Protein AF-A0AA37WQS9-F1 (afdb_monomer)

Secondary structure (DSSP, 8-state):
-HHHHHHHHHHTTTS-GGG-EEEEEEEE--TT---S--EEEEEEE-TTS-PPPSEE-TT----GGG-STT-EEEEEEEEEEE---S-HHHHHHHSGGGT-EEEEEEEEEE--SSEE-SSSSEEPPPTT------

Organism: NCBI:txid374432

Foldseek 3Di:
DVVVLVVVCVVCPPPDCPQKKKKKFKWWAAQVLPQFWIFTQAMDIDPNYDYDDGGTDPVDGDPPVQSHHGFIKMKMKIKGKDQDPDDPVVQCVPVPPPNIDIDMDIDIGHDPDADDDPGPGHTDHDPPGHGDPD

Nearest PDB structures (foldseek):
  8fha-assembly2_B  TM=3.468E-01  e=1.617E+00  Suipraeoptans intestinalis
  5tcq-assembly1_A  TM=2.668E-01  e=8.419E+00  Salmonella enterica subsp. enterica serovar Typhimurium
  5tcr-assembly1_A  TM=2.668E-01  e=8.419E+00  Salmonella enterica subsp. enterica serovar Typhimurium

Mean predicted aligned error: 7.45 Å

Sequence (134 aa):
MSDIVAAAKLVLTPYPSSGAKIVISALGVPADGAGQQPRVCSSYASSNATARTVGAASDLKVPEGFQLAGMRYVLAEVSVPYPAMFGSSVMRLVGGASNQFTFQASVPWPVRAGQNYKSTYNEIVLPNGKACTS

Radius of gyration: 17.31 Å; Cα contacts (8 Å, |Δi|>4): 286; chains: 1; bounding box: 35×22×55 Å

pLDDT: mean 83.72, std 11.66, range [56.62, 96.19]

Structure (mmCIF, N/CA/C/O backbone):
data_AF-A0AA37WQS9-F1
#
_entry.id   AF-A0AA37WQS9-F1
#
loop_
_atom_site.group_PDB
_atom_site.id
_atom_site.type_symbol
_atom_site.label_atom_id
_atom_site.label_alt_id
_atom_site.label_comp_id
_atom_site.label_asym_id
_atom_site.label_entity_id
_atom_site.label_seq_id
_atom_site.pdbx_PDB_ins_code
_atom_site.Cartn_x
_atom_site.Cartn_y
_atom_site.Cartn_z
_atom_site.occupancy
_atom_site.B_iso_or_equiv
_atom_site.auth_seq_id
_atom_site.auth_comp_id
_atom_site.auth_asym_id
_atom_site.auth_atom_id
_atom_site.pdbx_PDB_model_num
ATOM 1 N N . MET A 1 1 ? -14.462 -1.260 -6.216 1.00 83.69 1 MET A N 1
ATOM 2 C CA . MET A 1 1 ? -13.633 -0.994 -5.012 1.00 83.69 1 MET A CA 1
ATOM 3 C C . MET A 1 1 ? -14.486 -0.881 -3.755 1.00 83.69 1 MET A C 1
ATOM 5 O O . MET A 1 1 ? -14.103 -1.445 -2.738 1.00 83.69 1 MET A O 1
ATOM 9 N N . SER A 1 2 ? -15.658 -0.238 -3.834 1.00 84.31 2 SER A N 1
ATOM 10 C CA . SER A 1 2 ? -16.713 -0.308 -2.810 1.00 84.31 2 SER A CA 1
ATOM 11 C C . SER A 1 2 ? -16.952 -1.730 -2.299 1.00 84.31 2 SER A C 1
ATOM 13 O O . SER A 1 2 ? -16.930 -1.945 -1.093 1.00 84.31 2 SER A O 1
ATOM 15 N N . ASP A 1 3 ? -17.082 -2.699 -3.209 1.00 87.94 3 ASP A N 1
ATOM 16 C CA . ASP A 1 3 ? -17.422 -4.084 -2.859 1.00 87.94 3 ASP A CA 1
ATOM 17 C C . ASP A 1 3 ? -16.284 -4.791 -2.119 1.00 87.94 3 ASP A C 1
ATOM 19 O O . ASP A 1 3 ? -16.526 -5.513 -1.162 1.00 87.94 3 ASP A O 1
ATOM 23 N N . ILE A 1 4 ? -15.030 -4.520 -2.501 1.00 85.62 4 ILE A N 1
ATOM 24 C CA . ILE A 1 4 ? -13.839 -5.061 -1.826 1.00 85.62 4 ILE A CA 1
ATOM 25 C C . ILE A 1 4 ? -13.767 -4.531 -0.389 1.00 85.62 4 ILE A C 1
ATOM 27 O O . ILE A 1 4 ? -13.570 -5.299 0.551 1.00 85.62 4 ILE A O 1
ATOM 31 N N . VAL A 1 5 ? -13.979 -3.225 -0.198 1.00 85.38 5 VAL A N 1
ATOM 32 C CA . VAL A 1 5 ? -13.986 -2.616 1.142 1.00 85.38 5 VAL A CA 1
ATOM 33 C C . VAL A 1 5 ? -15.195 -3.080 1.960 1.00 85.38 5 VAL A C 1
ATOM 35 O O . VAL A 1 5 ? -15.074 -3.272 3.168 1.00 85.38 5 VAL A O 1
ATOM 38 N N . ALA A 1 6 ? -16.354 -3.291 1.332 1.00 85.88 6 ALA A N 1
ATOM 39 C CA . ALA A 1 6 ? -17.530 -3.845 1.997 1.00 85.88 6 ALA A CA 1
ATOM 40 C C . ALA A 1 6 ? -17.296 -5.297 2.443 1.00 85.88 6 ALA A C 1
ATOM 42 O O . ALA A 1 6 ? -17.575 -5.629 3.594 1.00 85.88 6 ALA A O 1
ATOM 43 N N . ALA A 1 7 ? -16.711 -6.134 1.583 1.00 87.31 7 ALA A N 1
ATOM 44 C CA . ALA A 1 7 ? -16.357 -7.513 1.906 1.00 87.31 7 ALA A CA 1
ATOM 45 C C . ALA A 1 7 ? -15.330 -7.593 3.047 1.00 87.31 7 ALA A C 1
ATOM 47 O O . ALA A 1 7 ? -15.471 -8.425 3.941 1.00 87.31 7 ALA A O 1
ATOM 48 N N . ALA A 1 8 ? -14.349 -6.685 3.086 1.00 85.94 8 ALA A N 1
ATOM 49 C CA . ALA A 1 8 ? -13.375 -6.625 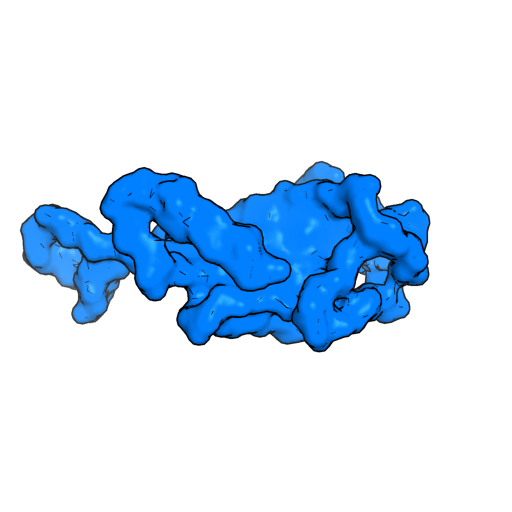4.176 1.00 85.94 8 ALA A CA 1
ATOM 50 C C . ALA A 1 8 ? -14.035 -6.430 5.556 1.00 85.94 8 ALA A C 1
ATOM 52 O O . ALA A 1 8 ? -13.573 -7.000 6.542 1.00 85.94 8 ALA A O 1
ATOM 53 N N . LYS A 1 9 ? -15.151 -5.688 5.639 1.00 82.31 9 LYS A N 1
ATOM 54 C CA . LYS A 1 9 ? -15.899 -5.515 6.899 1.00 82.31 9 LYS A CA 1
ATOM 55 C C . LYS A 1 9 ? -16.486 -6.828 7.412 1.00 82.31 9 LYS A C 1
ATOM 57 O O . LYS A 1 9 ? -16.502 -7.037 8.618 1.00 82.31 9 LYS A O 1
ATOM 62 N N . LEU A 1 10 ? -16.929 -7.713 6.515 1.00 84.88 10 LEU A N 1
ATOM 63 C CA . LEU A 1 10 ? -17.455 -9.027 6.894 1.00 84.88 10 LEU A CA 1
ATOM 64 C C . LEU A 1 10 ? -16.357 -9.903 7.504 1.00 84.88 10 LEU A C 1
ATOM 66 O O . LEU A 1 10 ? -16.592 -10.520 8.539 1.00 84.88 10 LEU A O 1
ATOM 70 N N . VAL A 1 11 ? -15.155 -9.892 6.918 1.00 84.69 11 VAL A N 1
ATOM 71 C CA . VAL A 1 11 ? -13.991 -10.652 7.414 1.00 84.69 11 VAL A CA 1
ATOM 72 C C . VAL A 1 11 ? -13.543 -10.183 8.801 1.00 84.69 11 VAL A C 1
ATOM 74 O O . VAL A 1 11 ? -13.080 -10.989 9.599 1.00 84.69 11 VAL A O 1
ATOM 77 N N . LEU A 1 12 ? -13.699 -8.892 9.107 1.00 80.12 12 LEU A N 1
ATOM 78 C CA . LEU A 1 12 ? -13.335 -8.335 10.411 1.00 80.12 12 LEU A CA 1
ATOM 79 C C . LEU A 1 12 ? -14.295 -8.735 11.542 1.00 80.12 12 LEU A C 1
ATOM 81 O O . LEU A 1 12 ? -13.958 -8.520 12.700 1.00 80.12 12 LEU A O 1
ATOM 85 N N . THR A 1 13 ? -15.458 -9.322 11.250 1.00 80.19 13 THR A N 1
ATOM 86 C CA . THR A 1 13 ? -16.412 -9.780 12.277 1.00 80.19 13 THR A CA 1
ATOM 87 C C . THR A 1 13 ? -15.750 -10.818 13.198 1.00 80.19 13 THR A C 1
ATOM 89 O O . THR A 1 13 ? -15.117 -11.742 12.689 1.00 80.19 13 THR A O 1
ATOM 92 N N . PRO A 1 14 ? -15.889 -10.724 14.540 1.00 77.31 14 PRO A N 1
ATOM 93 C CA . PRO A 1 14 ? -16.776 -9.845 15.318 1.00 77.31 14 PRO A CA 1
ATOM 94 C C . PRO A 1 14 ? -16.163 -8.500 15.757 1.00 77.31 14 PRO A C 1
ATOM 96 O O . PRO A 1 14 ? -16.740 -7.809 16.596 1.00 77.31 14 PRO A O 1
ATOM 99 N N . TYR A 1 15 ? -15.003 -8.109 15.233 1.00 75.06 15 TYR A N 1
ATOM 100 C CA . TYR A 1 15 ? -14.336 -6.864 15.610 1.00 75.06 15 TYR A CA 1
ATOM 101 C C . TYR A 1 15 ? -14.978 -5.631 14.943 1.00 75.06 15 TYR A C 1
ATOM 103 O O . TYR A 1 15 ? -15.461 -5.705 13.809 1.00 75.06 15 TYR A O 1
ATOM 111 N N . PRO A 1 16 ? -14.982 -4.463 15.616 1.00 74.94 16 PRO A N 1
ATOM 112 C CA . PRO A 1 16 ? -15.607 -3.254 15.087 1.00 74.94 16 PRO A CA 1
ATOM 113 C C . PRO A 1 16 ? -14.873 -2.740 13.839 1.00 74.94 16 PRO A C 1
ATOM 115 O O . PRO A 1 16 ? -13.769 -2.204 13.914 1.00 74.94 16 PRO A O 1
ATOM 118 N N . SER A 1 17 ? -15.516 -2.841 12.674 1.00 79.12 17 SER A N 1
ATOM 119 C CA . SER A 1 17 ? -14.932 -2.436 11.389 1.00 79.12 17 SER A CA 1
ATOM 120 C C . SER A 1 17 ? -15.046 -0.933 11.089 1.00 79.12 17 SER A C 1
ATOM 122 O O . SER A 1 17 ? -14.481 -0.462 10.106 1.00 79.12 17 SER A O 1
ATOM 124 N N . SER A 1 18 ? -15.807 -0.164 11.878 1.00 81.12 18 SER A N 1
ATOM 125 C CA . SER A 1 18 ? -16.026 1.278 11.653 1.00 81.12 18 SER A CA 1
ATOM 126 C C . SER A 1 18 ? -14.760 2.115 11.864 1.00 81.12 18 SER A C 1
ATOM 128 O O . SER A 1 18 ? -14.579 3.142 11.209 1.00 81.12 18 SER A O 1
ATOM 130 N N . GLY A 1 19 ? -13.868 1.658 12.748 1.00 82.94 19 GLY A N 1
ATOM 131 C CA . GLY A 1 19 ? -12.567 2.276 12.997 1.00 82.94 19 GLY A CA 1
ATOM 132 C C . GLY A 1 19 ? -11.473 1.844 12.019 1.00 82.94 19 GLY A C 1
ATOM 133 O O . GLY A 1 19 ? -10.416 2.470 11.999 1.00 82.94 19 GLY A O 1
ATOM 134 N N . ALA A 1 20 ? -11.703 0.804 11.210 1.00 88.38 20 ALA A N 1
ATOM 135 C CA . ALA A 1 20 ? -10.699 0.289 10.288 1.00 88.38 20 ALA A CA 1
ATOM 136 C C . ALA A 1 20 ? -10.457 1.285 9.148 1.00 88.38 20 ALA A C 1
ATOM 138 O O . ALA A 1 20 ? -11.370 1.623 8.391 1.00 88.38 20 ALA A O 1
ATOM 139 N N . LYS A 1 21 ? -9.217 1.751 9.041 1.00 92.94 21 LYS A N 1
ATOM 140 C CA . LYS A 1 21 ? -8.718 2.613 7.973 1.00 92.94 21 LYS A CA 1
ATOM 141 C C . LYS A 1 21 ? -7.976 1.738 6.978 1.00 92.94 21 LYS A C 1
ATOM 143 O O . LYS A 1 21 ? -7.015 1.076 7.360 1.00 92.94 21 LYS A O 1
ATOM 148 N N . ILE A 1 22 ? -8.429 1.717 5.731 1.00 93.19 22 ILE A N 1
ATOM 149 C CA . ILE A 1 22 ? -7.853 0.888 4.671 1.00 93.19 22 ILE A CA 1
ATOM 150 C C . ILE A 1 22 ? -7.354 1.812 3.568 1.00 93.19 22 ILE A C 1
ATOM 152 O O . ILE A 1 22 ? -8.119 2.630 3.055 1.00 93.19 22 ILE A O 1
ATOM 156 N N . VAL A 1 23 ? -6.093 1.652 3.184 1.00 95.56 23 VAL A N 1
ATOM 157 C CA . VAL A 1 23 ? -5.484 2.327 2.038 1.00 95.56 23 VAL A CA 1
ATOM 158 C C . VAL A 1 23 ? -4.933 1.262 1.104 1.00 95.56 23 VAL A C 1
ATOM 160 O O . VAL A 1 23 ? -4.167 0.393 1.506 1.00 95.56 23 VAL A O 1
ATOM 163 N N . ILE A 1 24 ? -5.357 1.302 -0.152 1.00 95.50 24 ILE A N 1
ATOM 164 C CA . ILE A 1 24 ? -4.898 0.406 -1.207 1.00 95.50 24 ILE A CA 1
ATOM 165 C C . ILE A 1 24 ? -4.140 1.269 -2.198 1.00 95.50 24 ILE A C 1
ATOM 167 O O . ILE A 1 24 ? -4.688 2.241 -2.710 1.00 95.50 24 ILE A O 1
ATOM 171 N N . SER A 1 25 ? -2.890 0.927 -2.476 1.00 96.19 25 SER A N 1
ATOM 172 C CA . SER A 1 25 ? -2.046 1.680 -3.401 1.00 96.19 25 SER A CA 1
ATOM 173 C C . SER A 1 25 ? -1.481 0.752 -4.462 1.00 96.19 25 SER A C 1
ATOM 175 O O . SER A 1 25 ? -1.000 -0.326 -4.136 1.00 96.19 25 SER A O 1
ATOM 177 N N . ALA A 1 26 ? -1.534 1.158 -5.726 1.00 95.50 26 ALA A N 1
ATOM 178 C CA . ALA A 1 26 ? -0.780 0.522 -6.796 1.00 95.50 26 ALA A CA 1
ATOM 179 C C . ALA A 1 26 ? 0.579 1.215 -6.896 1.00 95.50 26 ALA A C 1
ATOM 181 O O . ALA A 1 26 ? 0.648 2.444 -7.022 1.00 95.50 26 ALA A O 1
ATOM 182 N N . LEU A 1 27 ? 1.649 0.431 -6.807 1.00 93.88 27 LEU A N 1
ATOM 183 C CA . LEU A 1 27 ? 3.017 0.920 -6.775 1.00 93.88 27 LEU A CA 1
ATOM 184 C C . LEU A 1 27 ? 3.846 0.365 -7.925 1.00 93.88 27 LEU A C 1
ATOM 186 O O . LEU A 1 27 ? 3.669 -0.772 -8.367 1.00 93.88 27 LEU A O 1
ATOM 190 N N . GLY A 1 28 ? 4.788 1.192 -8.361 1.00 92.06 28 GLY A N 1
ATOM 191 C CA . GLY A 1 28 ? 5.833 0.857 -9.310 1.00 92.06 28 GLY A CA 1
ATOM 192 C C . GLY A 1 28 ? 7.211 0.909 -8.667 1.00 92.06 28 GLY A C 1
ATOM 193 O O . GLY A 1 28 ? 7.514 1.829 -7.905 1.00 92.06 28 GLY A O 1
ATOM 194 N N . VAL A 1 29 ? 8.063 -0.049 -9.008 1.00 90.81 29 VAL A N 1
ATOM 195 C CA . VAL A 1 29 ? 9.500 0.022 -8.737 1.00 90.81 29 VAL A CA 1
ATOM 196 C C . VAL A 1 29 ? 10.166 0.780 -9.887 1.00 90.81 29 VAL A C 1
ATOM 198 O O . VAL A 1 29 ? 9.960 0.400 -11.041 1.00 90.81 29 VAL A O 1
ATOM 201 N N . PRO A 1 30 ? 10.943 1.843 -9.612 1.00 84.62 30 PRO A N 1
ATOM 202 C CA . PRO A 1 30 ? 11.656 2.586 -10.648 1.00 84.62 30 PRO A CA 1
ATOM 203 C C . PRO A 1 30 ? 12.496 1.686 -11.569 1.00 84.62 30 PRO A C 1
ATOM 205 O O . 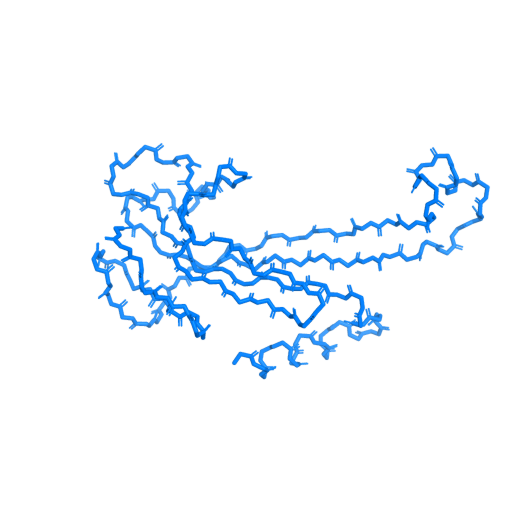PRO A 1 30 ? 13.095 0.701 -11.135 1.00 84.62 30 PRO A O 1
ATOM 208 N N . ALA A 1 31 ? 12.535 2.029 -12.859 1.00 73.38 31 ALA A N 1
ATOM 209 C CA . ALA A 1 31 ? 13.255 1.266 -13.881 1.00 73.38 31 ALA A CA 1
ATOM 210 C C . ALA A 1 31 ? 14.789 1.399 -13.790 1.00 73.38 31 ALA A C 1
ATOM 212 O O . ALA A 1 31 ? 15.503 0.602 -14.390 1.00 73.38 31 ALA A O 1
ATOM 213 N N . ASP A 1 32 ? 15.295 2.378 -13.035 1.00 68.19 32 ASP A N 1
ATOM 214 C CA . ASP A 1 32 ? 16.728 2.607 -12.806 1.00 68.19 32 ASP A CA 1
ATOM 215 C C . ASP A 1 32 ? 17.368 1.588 -11.844 1.00 68.19 32 ASP A C 1
ATOM 217 O O . ASP A 1 32 ? 18.576 1.623 -11.624 1.00 68.19 32 ASP A O 1
ATOM 221 N N . GLY A 1 33 ? 16.577 0.673 -11.268 1.00 57.69 33 GLY A N 1
ATOM 222 C CA . GLY A 1 33 ? 17.081 -0.371 -10.377 1.00 57.69 33 GLY A CA 1
ATOM 223 C C . GLY A 1 33 ? 17.622 0.156 -9.044 1.00 57.69 33 GLY A C 1
ATOM 224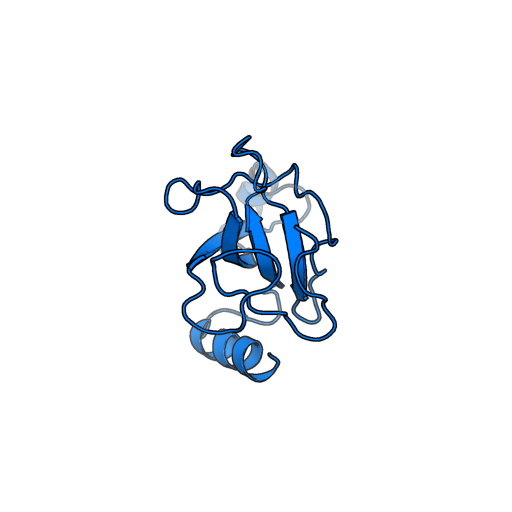 O O . GLY A 1 33 ? 18.128 -0.636 -8.252 1.00 57.69 33 GLY A O 1
ATOM 225 N N . ALA A 1 34 ? 17.465 1.455 -8.744 1.00 57.66 34 ALA A N 1
ATOM 226 C CA . ALA A 1 34 ? 17.897 2.052 -7.477 1.00 57.66 34 ALA A CA 1
ATOM 227 C C . ALA A 1 34 ? 17.059 1.567 -6.272 1.00 57.66 34 ALA A C 1
ATOM 229 O O . ALA A 1 34 ? 17.387 1.860 -5.124 1.00 57.66 34 ALA A O 1
ATOM 230 N N . GLY A 1 35 ? 15.995 0.793 -6.533 1.00 56.75 35 GLY A N 1
ATOM 231 C CA . GLY A 1 35 ? 15.581 -0.390 -5.761 1.00 56.75 35 GLY A CA 1
ATOM 232 C C . GLY A 1 35 ? 15.054 -0.197 -4.338 1.00 56.75 35 GLY A C 1
ATOM 233 O O . GLY A 1 35 ? 14.547 -1.152 -3.755 1.00 56.75 35 GLY A O 1
ATOM 234 N N . GLN A 1 36 ? 15.140 0.998 -3.758 1.00 67.56 36 GLN A N 1
ATOM 235 C CA . GLN A 1 36 ? 14.828 1.173 -2.339 1.00 67.56 36 GLN A CA 1
ATOM 236 C C . GLN A 1 36 ? 13.453 1.780 -2.089 1.00 67.56 36 GLN A C 1
ATOM 238 O O . GLN A 1 36 ? 12.785 1.355 -1.149 1.00 67.56 36 GLN A O 1
ATOM 243 N N . GLN A 1 37 ? 12.995 2.703 -2.937 1.00 87.81 37 GLN A N 1
ATOM 244 C CA . GLN A 1 37 ? 11.741 3.425 -2.718 1.00 87.81 37 GLN A CA 1
ATOM 245 C C . GLN A 1 37 ? 10.757 3.188 -3.866 1.00 87.81 37 GLN A C 1
ATOM 247 O O . GLN A 1 37 ? 11.081 3.472 -5.024 1.00 87.81 37 GLN A O 1
ATOM 252 N N . PRO A 1 38 ? 9.550 2.676 -3.579 1.00 91.44 38 PRO A N 1
ATOM 253 C CA . PRO A 1 38 ? 8.521 2.559 -4.592 1.00 91.44 38 PRO A CA 1
ATOM 254 C C . PRO A 1 38 ? 7.915 3.927 -4.928 1.00 91.44 38 PRO A C 1
ATOM 256 O O . PRO A 1 38 ? 7.955 4.877 -4.140 1.00 91.44 38 PRO A O 1
ATOM 259 N N . ARG A 1 39 ? 7.289 4.014 -6.100 1.00 91.75 39 ARG A N 1
ATOM 260 C CA . ARG A 1 39 ? 6.419 5.131 -6.475 1.00 91.75 39 ARG A CA 1
ATOM 261 C C . ARG A 1 39 ? 4.966 4.697 -6.395 1.00 91.75 39 ARG A C 1
ATOM 263 O O . ARG A 1 39 ? 4.603 3.670 -6.956 1.00 91.75 39 ARG A O 1
ATOM 270 N N . VAL A 1 40 ? 4.134 5.486 -5.730 1.00 94.12 40 VAL A N 1
ATOM 271 C CA . VAL A 1 40 ? 2.677 5.340 -5.760 1.00 94.12 40 VAL A CA 1
ATOM 272 C C . VAL A 1 40 ? 2.182 5.887 -7.092 1.00 94.12 40 VAL A C 1
ATOM 274 O O . VAL A 1 40 ? 2.447 7.042 -7.422 1.00 94.12 40 VAL A O 1
ATOM 277 N N . CYS A 1 41 ? 1.458 5.069 -7.846 1.00 92.75 41 CYS A N 1
ATOM 278 C CA . CYS A 1 41 ? 0.926 5.437 -9.159 1.00 92.75 41 CYS A CA 1
ATOM 279 C C . CYS A 1 41 ? -0.563 5.763 -9.097 1.00 92.75 41 CYS A C 1
ATOM 281 O O . CYS A 1 41 ? -1.027 6.757 -9.650 1.00 92.75 41 CYS A O 1
ATOM 283 N N . SER A 1 42 ? -1.304 4.967 -8.334 1.00 94.81 42 SER A N 1
ATOM 284 C CA . SER A 1 42 ? -2.683 5.256 -7.965 1.00 94.81 42 SER A CA 1
ATOM 285 C C . SER A 1 42 ? -2.938 4.779 -6.542 1.00 94.81 42 SER A C 1
ATOM 287 O O . SER A 1 42 ? -2.265 3.874 -6.049 1.00 94.81 42 SER A O 1
ATOM 289 N N . SER A 1 43 ? -3.890 5.403 -5.855 1.00 95.62 43 SER A N 1
ATOM 290 C CA . SER A 1 43 ? -4.257 5.032 -4.491 1.00 95.62 43 SER A CA 1
ATOM 291 C C . SER A 1 43 ? -5.750 5.234 -4.270 1.00 95.62 43 SER A C 1
ATOM 293 O O . SER A 1 43 ? -6.372 6.107 -4.873 1.00 95.62 43 SER A O 1
ATOM 295 N N . TYR A 1 44 ? -6.321 4.402 -3.413 1.00 95.56 44 TYR A N 1
ATOM 296 C CA . TYR A 1 44 ? -7.706 4.440 -2.98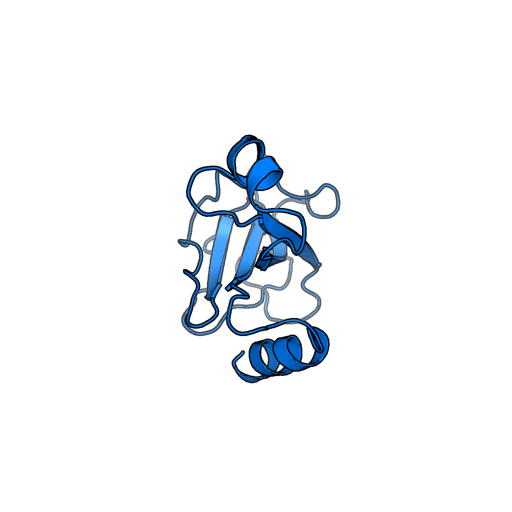4 1.00 95.56 44 TYR A CA 1
ATOM 297 C C . TYR A 1 44 ? -7.751 4.242 -1.471 1.00 95.56 44 TYR A C 1
ATOM 299 O O . TYR A 1 44 ? -7.003 3.433 -0.926 1.00 95.56 44 TYR A O 1
ATOM 307 N N . ALA A 1 45 ? -8.660 4.930 -0.789 1.00 94.31 45 ALA A N 1
ATOM 308 C CA . ALA A 1 45 ? -8.839 4.795 0.650 1.00 94.31 45 ALA A CA 1
ATOM 309 C C . ALA A 1 45 ? -10.304 4.563 1.024 1.00 94.31 45 ALA A C 1
ATOM 311 O O . ALA A 1 45 ? -11.224 4.975 0.312 1.00 94.31 45 ALA A O 1
ATOM 312 N N . SER A 1 46 ? -10.525 3.899 2.159 1.00 91.94 46 SER A N 1
ATOM 313 C CA . SER A 1 46 ? -11.830 3.884 2.820 1.00 91.94 46 SER A CA 1
ATOM 314 C C . SER A 1 46 ? -12.240 5.301 3.236 1.00 91.94 46 SER A C 1
ATOM 316 O O . SER A 1 46 ? -11.407 6.188 3.389 1.00 91.94 46 SER A O 1
ATOM 318 N N . SER A 1 47 ? -13.536 5.522 3.462 1.00 89.62 47 SER A N 1
ATOM 319 C CA . SER A 1 47 ? -14.102 6.855 3.740 1.00 89.62 47 SER A CA 1
ATOM 320 C C . SER A 1 47 ? -13.537 7.561 4.983 1.00 89.62 47 SER A C 1
ATOM 322 O O . SER A 1 47 ? -13.701 8.764 5.132 1.00 89.62 47 SER A O 1
ATOM 324 N N . ASN A 1 48 ? -12.913 6.815 5.895 1.00 89.81 48 ASN A N 1
ATOM 325 C CA . ASN A 1 48 ? -12.299 7.281 7.142 1.00 89.81 48 ASN A CA 1
ATOM 326 C C . ASN A 1 48 ? -10.754 7.312 7.082 1.00 89.81 48 ASN A C 1
ATOM 328 O O . ASN A 1 48 ? -10.100 7.447 8.122 1.00 89.81 48 ASN A O 1
ATOM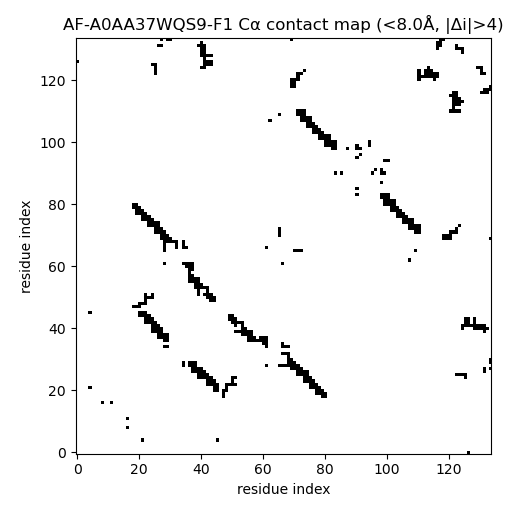 332 N N . ALA A 1 49 ? -10.175 7.146 5.891 1.00 92.88 49 ALA A N 1
ATOM 333 C CA . ALA A 1 49 ? -8.741 7.126 5.632 1.00 92.88 49 ALA A CA 1
ATOM 334 C C . ALA A 1 49 ? -8.378 8.084 4.485 1.00 92.88 49 ALA A C 1
ATOM 336 O O . ALA A 1 49 ? -9.243 8.568 3.756 1.00 92.88 49 ALA A O 1
ATOM 337 N N . THR A 1 50 ? -7.083 8.342 4.320 1.00 95.00 50 THR A N 1
ATOM 338 C CA . THR A 1 50 ? -6.558 9.215 3.264 1.00 95.00 50 THR A CA 1
ATOM 339 C C . THR A 1 50 ? -5.738 8.379 2.295 1.00 95.00 50 THR A C 1
ATOM 341 O O . THR A 1 50 ? -4.853 7.638 2.717 1.00 95.00 50 THR A O 1
ATOM 344 N N . ALA A 1 51 ? -6.040 8.480 1.000 1.00 95.19 51 ALA A N 1
ATOM 345 C CA . ALA A 1 51 ? -5.271 7.800 -0.038 1.00 95.19 51 ALA A CA 1
ATOM 346 C C . ALA A 1 51 ? -3.842 8.360 -0.097 1.00 95.19 51 ALA A C 1
ATOM 348 O O . ALA A 1 51 ? -3.618 9.538 0.190 1.00 95.19 51 ALA A O 1
ATOM 349 N N . ARG A 1 52 ? -2.871 7.529 -0.482 1.00 95.19 52 ARG A N 1
ATOM 350 C CA . ARG A 1 52 ? -1.486 7.981 -0.645 1.00 95.19 52 ARG A CA 1
ATOM 351 C C . ARG A 1 52 ? -1.371 8.975 -1.796 1.00 95.19 52 ARG A C 1
ATOM 353 O O . ARG A 1 52 ? -1.994 8.808 -2.845 1.00 95.19 52 ARG A O 1
ATOM 360 N N . THR A 1 53 ? -0.510 9.970 -1.615 1.00 93.50 53 THR A N 1
ATOM 361 C CA . THR A 1 53 ? -0.136 10.902 -2.679 1.00 93.50 53 THR A CA 1
ATOM 362 C C . THR A 1 53 ? 0.620 10.161 -3.780 1.00 93.50 53 THR A C 1
ATOM 364 O O . THR A 1 53 ? 1.526 9.378 -3.502 1.00 93.50 53 THR A O 1
ATOM 367 N N . VAL A 1 54 ? 0.250 10.416 -5.037 1.00 92.75 54 VAL A N 1
ATOM 368 C CA . VAL A 1 54 ? 0.951 9.884 -6.215 1.00 92.75 54 VAL A CA 1
ATOM 369 C C . VAL A 1 54 ? 2.359 10.476 -6.285 1.00 92.75 54 VAL A C 1
ATOM 371 O O . VAL A 1 54 ? 2.532 11.685 -6.134 1.00 92.75 54 VAL A O 1
ATOM 374 N N . GLY A 1 55 ? 3.362 9.639 -6.545 1.00 91.06 55 GLY A N 1
ATOM 375 C CA . GLY A 1 55 ? 4.766 10.045 -6.593 1.00 91.06 55 GLY A CA 1
ATOM 376 C C . GLY A 1 55 ? 5.678 9.128 -5.784 1.00 91.06 55 GLY A C 1
ATOM 377 O O . GLY A 1 55 ? 5.341 7.979 -5.517 1.00 91.06 55 GLY A O 1
ATOM 378 N N . ALA A 1 56 ? 6.868 9.617 -5.435 1.00 89.94 56 ALA A N 1
ATOM 379 C CA . ALA A 1 56 ? 7.816 8.859 -4.620 1.00 89.94 56 ALA A CA 1
ATOM 380 C C . ALA A 1 56 ? 7.271 8.651 -3.198 1.00 89.94 56 ALA A C 1
ATOM 382 O O . ALA A 1 56 ? 6.839 9.611 -2.561 1.00 89.94 56 ALA A O 1
ATOM 383 N N . ALA A 1 57 ? 7.315 7.413 -2.706 1.00 91.31 57 ALA A N 1
ATOM 384 C CA . ALA A 1 57 ? 6.951 7.074 -1.335 1.00 91.31 57 ALA A CA 1
ATOM 385 C C . ALA A 1 57 ? 8.220 6.796 -0.526 1.00 91.31 57 ALA A C 1
ATOM 387 O O . ALA A 1 57 ? 8.676 5.658 -0.424 1.00 91.31 57 ALA A O 1
ATOM 388 N N . SER A 1 58 ? 8.815 7.859 0.019 1.00 90.38 58 SER A N 1
ATOM 389 C CA . SER A 1 58 ? 10.071 7.784 0.777 1.00 90.38 58 SER A CA 1
ATOM 390 C C . SER A 1 58 ? 9.941 7.063 2.119 1.00 90.38 58 SER A C 1
ATOM 392 O O . SER A 1 58 ? 10.945 6.648 2.690 1.00 90.38 58 SER A O 1
ATOM 394 N N . ASP A 1 59 ? 8.717 6.936 2.630 1.00 92.00 59 ASP A N 1
ATOM 395 C CA . ASP A 1 59 ? 8.379 6.200 3.848 1.00 92.00 59 ASP A CA 1
ATOM 396 C C . ASP A 1 59 ? 8.259 4.683 3.622 1.00 92.00 59 ASP A C 1
ATOM 398 O O . ASP A 1 59 ? 8.194 3.921 4.585 1.00 92.00 59 ASP A O 1
ATOM 402 N N . LEU A 1 60 ? 8.234 4.235 2.363 1.00 91.81 60 LEU A N 1
ATOM 403 C CA . LEU A 1 60 ? 8.096 2.831 1.998 1.00 91.81 60 LEU A CA 1
ATOM 404 C C . LEU A 1 60 ? 9.415 2.247 1.493 1.00 91.81 60 LEU A C 1
ATOM 406 O O . LEU A 1 60 ? 10.180 2.891 0.777 1.00 91.81 60 LEU A O 1
ATOM 410 N N . LYS A 1 61 ? 9.626 0.964 1.799 1.00 91.75 61 LYS A N 1
ATOM 411 C CA . LYS A 1 61 ? 10.674 0.139 1.196 1.00 91.75 61 LYS A CA 1
ATOM 412 C C . LYS A 1 61 ? 10.048 -0.877 0.249 1.00 91.75 61 LYS A C 1
ATOM 414 O O . LYS A 1 61 ? 9.031 -1.485 0.581 1.00 91.75 61 LYS A O 1
ATOM 419 N N . VAL A 1 62 ? 10.670 -1.098 -0.908 1.00 90.94 62 VAL A N 1
ATOM 420 C CA . VAL A 1 62 ? 10.252 -2.176 -1.818 1.00 90.94 62 VAL A CA 1
ATOM 421 C C . VAL A 1 62 ? 10.484 -3.539 -1.137 1.00 90.94 62 VAL A C 1
ATOM 423 O O . VAL A 1 62 ? 11.625 -3.829 -0.756 1.00 90.94 62 VAL A O 1
ATOM 426 N N . PRO A 1 63 ? 9.451 -4.390 -0.974 1.00 90.56 63 PRO A N 1
ATOM 427 C CA . PRO A 1 63 ? 9.623 -5.699 -0.346 1.00 90.56 63 PRO A CA 1
ATOM 428 C C . PRO A 1 63 ? 10.519 -6.611 -1.196 1.00 90.56 63 PRO A C 1
ATOM 430 O O . PRO A 1 63 ? 10.483 -6.535 -2.421 1.00 90.56 63 PRO A O 1
ATOM 433 N N . GLU A 1 64 ? 11.296 -7.492 -0.559 1.00 87.81 64 GLU A N 1
ATOM 434 C CA . GLU A 1 64 ? 12.385 -8.262 -1.198 1.00 87.81 64 GLU A CA 1
ATOM 435 C C . GLU A 1 64 ? 11.943 -9.073 -2.432 1.00 87.81 64 GLU A C 1
ATOM 437 O O . GLU A 1 64 ? 12.666 -9.131 -3.420 1.00 87.81 64 GLU A O 1
ATOM 442 N N . GLY A 1 65 ? 10.712 -9.597 -2.450 1.00 86.44 65 GLY A N 1
ATOM 443 C CA . GLY A 1 65 ? 10.151 -10.322 -3.602 1.00 86.44 65 GLY A CA 1
ATOM 444 C C . GLY A 1 65 ? 9.701 -9.456 -4.790 1.00 86.44 65 GLY A C 1
ATOM 445 O O . GLY A 1 65 ? 9.251 -9.997 -5.798 1.00 86.44 65 GLY A O 1
ATOM 446 N N . PHE A 1 66 ? 9.788 -8.128 -4.685 1.00 89.38 66 PHE A N 1
ATOM 447 C CA . PHE A 1 66 ? 9.300 -7.176 -5.691 1.00 89.38 66 PHE A CA 1
ATOM 448 C C . PHE A 1 66 ? 10.395 -6.255 -6.234 1.00 89.38 66 PHE A C 1
ATOM 450 O O . PHE A 1 66 ? 10.095 -5.379 -7.035 1.00 89.38 66 PHE A O 1
ATOM 457 N N . GLN A 1 67 ? 11.658 -6.439 -5.842 1.00 88.62 67 GLN A N 1
ATOM 458 C CA . GLN A 1 67 ? 12.777 -5.535 -6.157 1.00 88.62 67 GLN A CA 1
ATOM 459 C C . GLN A 1 67 ? 13.300 -5.619 -7.605 1.00 88.62 67 GLN A C 1
ATOM 461 O O . GLN A 1 67 ? 14.439 -5.246 -7.870 1.00 88.62 67 GLN A O 1
ATOM 466 N N . LEU A 1 68 ? 12.491 -6.078 -8.564 1.00 88.31 68 LEU A N 1
ATOM 467 C CA . LEU A 1 68 ? 12.881 -6.036 -9.976 1.00 88.31 68 LEU A CA 1
ATOM 468 C C . LEU A 1 68 ? 12.509 -4.673 -10.574 1.00 88.31 68 LEU A C 1
ATOM 470 O O . LEU A 1 68 ? 11.454 -4.107 -10.280 1.00 88.31 68 LEU A O 1
ATOM 474 N N . ALA A 1 69 ? 13.382 -4.146 -11.429 1.00 88.44 69 ALA A N 1
ATOM 475 C CA . ALA A 1 69 ? 13.163 -2.873 -12.105 1.00 88.44 69 ALA A CA 1
ATOM 476 C C . ALA A 1 69 ? 11.841 -2.887 -12.893 1.00 88.44 69 ALA A C 1
ATOM 478 O O . ALA A 1 69 ? 11.552 -3.832 -13.630 1.00 88.44 69 ALA A O 1
ATOM 479 N N . GLY A 1 70 ? 11.024 -1.847 -12.718 1.00 87.81 70 GLY A N 1
ATOM 480 C CA . GLY A 1 70 ? 9.717 -1.729 -13.367 1.00 87.81 70 GLY A CA 1
ATOM 481 C C . GLY A 1 70 ? 8.598 -2.571 -12.744 1.00 87.81 70 GLY A C 1
ATOM 482 O O . GLY A 1 70 ? 7.471 -2.506 -13.240 1.00 87.81 70 GLY A O 1
ATOM 483 N N . MET A 1 71 ? 8.858 -3.349 -11.682 1.00 90.19 71 MET A N 1
ATOM 484 C CA . MET A 1 71 ? 7.837 -4.193 -11.045 1.00 90.19 71 MET A CA 1
ATOM 485 C C . MET A 1 71 ? 6.621 -3.400 -10.604 1.00 90.19 71 MET A C 1
ATOM 487 O O . MET A 1 71 ? 6.732 -2.292 -10.078 1.00 90.19 71 MET A O 1
ATOM 491 N N . ARG A 1 72 ? 5.452 -4.014 -10.773 1.00 92.81 72 ARG A N 1
ATOM 492 C CA . ARG A 1 72 ? 4.164 -3.457 -10.373 1.00 92.81 72 ARG A CA 1
ATOM 493 C C . ARG A 1 72 ? 3.535 -4.350 -9.312 1.00 92.81 72 ARG A C 1
ATOM 495 O O . ARG A 1 72 ? 3.450 -5.570 -9.471 1.00 92.81 72 ARG A O 1
ATOM 502 N N . TYR A 1 73 ? 3.103 -3.742 -8.218 1.00 94.00 73 TYR A N 1
ATOM 503 C CA . TYR A 1 73 ? 2.462 -4.451 -7.117 1.00 94.00 73 TYR A CA 1
ATOM 504 C C . TYR A 1 73 ? 1.419 -3.569 -6.441 1.00 94.00 73 TYR A C 1
ATOM 506 O O . TYR A 1 73 ? 1.426 -2.348 -6.583 1.00 94.00 73 TYR A O 1
ATOM 514 N N . VAL A 1 74 ? 0.501 -4.192 -5.714 1.00 95.38 74 VAL A N 1
ATOM 515 C CA . VAL A 1 74 ? -0.481 -3.487 -4.889 1.00 95.38 74 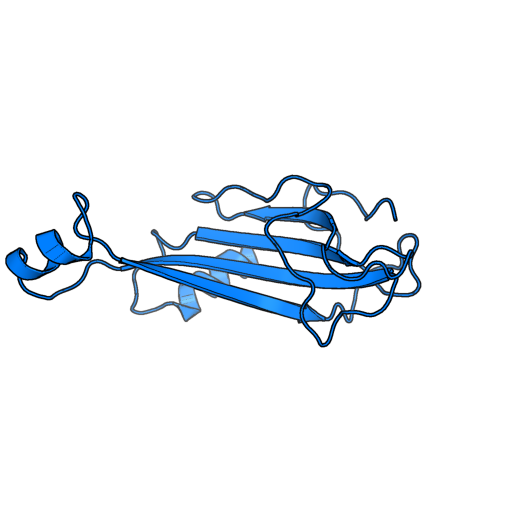VAL A CA 1
ATOM 516 C C . VAL A 1 74 ? -0.068 -3.623 -3.432 1.00 95.38 74 VAL A C 1
ATOM 518 O O . VAL A 1 74 ? 0.289 -4.710 -2.995 1.00 95.38 74 VAL A O 1
ATOM 521 N N . LEU A 1 75 ? -0.124 -2.539 -2.671 1.00 96.06 75 LEU A N 1
ATOM 522 C CA . LEU A 1 75 ? 0.045 -2.545 -1.224 1.00 96.06 75 LEU A CA 1
ATOM 523 C C . LEU A 1 75 ? -1.303 -2.261 -0.573 1.00 96.06 75 LEU A C 1
ATOM 525 O O . LEU A 1 75 ? -1.929 -1.240 -0.864 1.00 96.06 75 LEU A O 1
ATOM 529 N N . ALA A 1 76 ? -1.736 -3.162 0.301 1.00 95.38 76 ALA A N 1
ATOM 530 C CA . ALA A 1 76 ? -2.872 -2.940 1.181 1.00 95.38 76 ALA A CA 1
ATOM 531 C C . ALA A 1 76 ? -2.356 -2.598 2.578 1.00 95.38 76 ALA A C 1
ATOM 533 O O . ALA A 1 76 ? -1.652 -3.398 3.192 1.00 95.38 76 ALA A O 1
ATOM 534 N N . GLU A 1 77 ? -2.712 -1.421 3.069 1.00 95.12 77 GLU A N 1
ATOM 535 C CA . GLU A 1 77 ? -2.360 -0.931 4.395 1.00 95.12 77 GLU A CA 1
ATOM 536 C C . GLU A 1 77 ? -3.630 -0.791 5.214 1.00 95.12 77 GLU A C 1
ATOM 538 O O . GLU A 1 77 ? -4.605 -0.163 4.789 1.00 95.12 77 GLU A O 1
ATOM 543 N N . VAL A 1 78 ? -3.626 -1.400 6.390 1.00 92.44 78 VAL A N 1
ATOM 544 C CA . VAL A 1 78 ? -4.772 -1.420 7.288 1.00 92.44 78 VAL A CA 1
ATOM 545 C C . VAL A 1 78 ? -4.329 -0.923 8.649 1.00 92.44 78 VAL A C 1
ATOM 547 O O . VAL A 1 78 ? -3.331 -1.386 9.197 1.00 92.44 78 VAL A O 1
ATOM 550 N N . SER A 1 79 ? -5.091 0.015 9.199 1.00 91.44 79 SER A N 1
ATOM 551 C CA . SER A 1 79 ? -4.895 0.564 10.533 1.00 91.44 79 SER A CA 1
ATOM 552 C C . SER A 1 79 ? -6.199 0.453 11.316 1.00 91.44 79 SER A C 1
ATOM 554 O O . SER A 1 79 ? -7.244 0.912 10.852 1.00 91.44 79 SER A O 1
ATOM 556 N N . VAL A 1 80 ? -6.157 -0.182 12.487 1.00 87.56 80 VAL A N 1
ATOM 557 C CA . VAL A 1 80 ? -7.338 -0.404 13.331 1.00 87.56 80 VAL A CA 1
ATOM 558 C C . VAL A 1 80 ? -7.047 0.076 14.753 1.00 87.56 80 VAL A C 1
ATOM 560 O O . VAL A 1 80 ? -6.115 -0.434 15.381 1.00 87.56 80 VAL A O 1
ATOM 563 N N . PRO A 1 81 ? -7.824 1.034 15.289 1.00 83.19 81 PRO A N 1
ATOM 564 C CA . PRO A 1 81 ? -7.755 1.379 16.699 1.00 83.19 81 PRO A CA 1
ATOM 565 C C . PRO A 1 81 ? -8.375 0.248 17.524 1.00 83.19 81 PRO A C 1
ATOM 567 O O . PRO A 1 81 ? -9.516 -0.156 17.297 1.00 83.19 81 PRO A O 1
ATOM 570 N N . TYR A 1 82 ? -7.624 -0.256 18.492 1.00 73.62 82 TYR A N 1
ATOM 571 C CA . TYR A 1 82 ? -8.053 -1.271 19.437 1.00 73.62 82 TYR A CA 1
ATOM 572 C C . TYR A 1 82 ? -8.149 -0.662 20.843 1.00 73.62 82 TYR A C 1
ATOM 574 O O . TYR A 1 82 ? -7.122 -0.286 21.429 1.00 73.62 82 TYR A O 1
ATOM 582 N N . PRO A 1 83 ? -9.365 -0.545 21.406 1.00 69.31 83 PRO A N 1
ATOM 583 C CA . PRO A 1 83 ? -9.528 -0.182 22.804 1.00 69.31 83 PRO A CA 1
ATOM 584 C C . PRO A 1 83 ? -9.099 -1.379 23.657 1.00 69.31 83 PRO A C 1
ATOM 586 O O . PRO A 1 83 ? -9.690 -2.455 23.568 1.00 69.31 83 PRO A O 1
ATOM 589 N N . ALA A 1 84 ? -8.047 -1.232 24.464 1.00 62.59 84 ALA A N 1
ATOM 590 C CA . ALA A 1 84 ? -7.656 -2.331 25.337 1.00 62.59 84 ALA A CA 1
ATOM 591 C C . ALA A 1 84 ? -8.685 -2.498 26.464 1.00 62.59 84 ALA A C 1
ATOM 593 O O . ALA A 1 84 ? -9.159 -1.528 27.046 1.00 62.59 84 ALA A O 1
ATOM 594 N N . MET A 1 85 ? -9.007 -3.752 26.776 1.00 63.41 85 MET A N 1
ATOM 595 C CA . MET A 1 85 ? -9.950 -4.126 27.839 1.00 63.41 85 MET A CA 1
ATOM 596 C C . MET A 1 85 ? -9.288 -4.168 29.232 1.00 63.41 85 MET A C 1
ATOM 598 O O . MET A 1 85 ? -9.939 -4.503 30.217 1.00 63.41 85 MET A O 1
ATOM 602 N N . PHE A 1 86 ? -7.985 -3.878 29.322 1.00 58.88 86 PHE A N 1
ATOM 603 C CA . PHE A 1 86 ? -7.204 -3.955 30.558 1.00 58.88 86 PHE A CA 1
ATOM 604 C C . PHE A 1 86 ? -7.293 -2.654 31.368 1.00 58.88 86 PHE A C 1
ATOM 606 O O . PHE A 1 86 ? -7.475 -1.577 30.808 1.00 58.88 86 PHE A O 1
ATOM 613 N N . GLY A 1 87 ? -7.156 -2.763 32.695 1.00 57.97 87 GLY A N 1
ATOM 614 C CA . GLY A 1 87 ? -7.356 -1.672 33.654 1.00 57.97 87 GLY A CA 1
ATOM 615 C C . GLY A 1 87 ? -6.724 -0.337 33.237 1.00 57.97 87 GLY A C 1
ATOM 616 O O . GLY A 1 87 ? -5.533 -0.257 32.923 1.00 57.97 87 GLY A O 1
ATOM 617 N N . SER A 1 88 ? -7.541 0.718 33.281 1.00 60.94 88 SER A N 1
ATOM 618 C CA . SER A 1 88 ? -7.260 2.092 32.830 1.00 60.94 88 SER A CA 1
ATOM 619 C C . SER A 1 88 ? -5.950 2.703 33.355 1.00 60.94 88 SER A C 1
ATOM 621 O O . SER A 1 88 ? -5.385 3.597 32.723 1.00 60.94 88 SER A O 1
ATOM 623 N N . SER A 1 89 ? -5.440 2.207 34.483 1.00 61.66 89 SER A N 1
ATOM 624 C CA . SER A 1 89 ? -4.207 2.654 35.140 1.00 61.66 89 SER A CA 1
ATOM 625 C C . SER A 1 89 ? -2.930 2.246 34.396 1.00 61.66 89 SER A C 1
ATOM 627 O O . SER A 1 89 ? -1.976 3.019 34.364 1.00 61.66 89 SER A O 1
ATOM 629 N N . VAL A 1 90 ? -2.902 1.064 33.768 1.00 61.00 90 VAL A N 1
ATOM 630 C CA . VAL A 1 90 ? -1.734 0.592 32.995 1.00 61.00 90 VAL A CA 1
ATOM 631 C C . VAL A 1 90 ? -1.699 1.261 31.615 1.00 61.00 90 VAL A C 1
ATOM 633 O O . VAL A 1 90 ? -0.631 1.588 31.108 1.00 61.00 90 VAL A O 1
ATOM 636 N N . MET A 1 91 ? -2.862 1.560 31.024 1.00 59.66 91 MET A N 1
ATOM 637 C CA . MET A 1 91 ? -2.948 2.191 29.697 1.00 59.66 91 MET A CA 1
ATOM 638 C C . MET A 1 91 ? -2.450 3.632 29.663 1.00 59.66 91 MET A C 1
ATOM 640 O O . MET A 1 91 ? -1.814 4.016 28.686 1.00 59.66 91 MET A O 1
ATOM 644 N N . ARG A 1 92 ? -2.658 4.408 30.731 1.00 59.88 92 ARG A N 1
ATOM 645 C CA . ARG A 1 92 ? -2.090 5.762 30.843 1.00 59.88 92 ARG A CA 1
ATOM 646 C C . ARG A 1 92 ? -0.561 5.772 30.783 1.00 59.88 92 ARG A C 1
ATOM 648 O O . ARG A 1 92 ? 0.016 6.777 30.382 1.00 59.88 92 ARG A O 1
ATOM 655 N N . LEU A 1 93 ? 0.077 4.665 31.173 1.00 63.59 93 LEU A N 1
ATOM 656 C CA . LEU A 1 93 ? 1.529 4.524 31.191 1.00 63.59 93 LEU A CA 1
ATOM 657 C C . LEU A 1 93 ? 2.106 4.140 29.815 1.00 63.59 93 LEU A C 1
ATOM 659 O O . LEU A 1 93 ? 3.232 4.520 29.513 1.00 63.59 93 LEU A O 1
ATOM 663 N N . VAL A 1 94 ? 1.352 3.403 28.983 1.00 61.62 94 VAL A N 1
ATOM 664 C CA . VAL A 1 94 ? 1.869 2.780 27.741 1.00 61.62 94 VAL A CA 1
ATOM 665 C C . VAL A 1 94 ? 1.192 3.293 26.457 1.00 61.62 94 VAL A C 1
ATOM 667 O O . VAL A 1 94 ? 1.826 3.349 25.410 1.00 61.62 94 VAL A O 1
ATOM 670 N N . GLY A 1 95 ? -0.085 3.684 26.512 1.00 56.62 95 GLY A N 1
ATOM 671 C CA . GLY A 1 95 ? -0.898 4.098 25.356 1.00 56.62 95 GLY A CA 1
ATOM 672 C C . GLY A 1 95 ? -1.055 5.614 25.176 1.00 56.62 95 GLY A C 1
ATOM 673 O O . GLY A 1 95 ? -1.819 6.052 24.317 1.00 56.62 95 GLY A O 1
ATOM 674 N N . GLY A 1 96 ? -0.376 6.427 25.989 1.00 59.09 96 GLY A N 1
ATOM 675 C CA . GLY A 1 96 ? -0.521 7.885 25.969 1.00 59.09 96 GLY A CA 1
ATOM 676 C C . GLY A 1 96 ? -1.924 8.371 26.369 1.00 59.09 96 GLY A C 1
ATOM 677 O O . GLY A 1 96 ? -2.732 7.637 26.935 1.00 59.09 96 GLY A O 1
ATOM 678 N N . ALA A 1 97 ? -2.226 9.643 26.091 1.00 57.00 97 ALA A N 1
ATOM 679 C CA . ALA A 1 97 ? -3.432 10.325 26.578 1.00 57.00 97 ALA A CA 1
ATOM 680 C C . ALA A 1 97 ? -4.772 9.787 26.021 1.00 57.00 97 ALA A C 1
ATOM 682 O O . ALA A 1 97 ? -5.824 10.140 26.550 1.00 57.00 97 ALA A O 1
ATOM 683 N N . SER A 1 98 ? -4.759 8.953 24.974 1.00 58.59 98 SER A N 1
ATOM 684 C CA . SER A 1 98 ? -5.967 8.474 24.282 1.00 58.59 98 SER A CA 1
ATOM 685 C C . SER A 1 98 ? -6.440 7.079 24.703 1.00 58.59 98 SER A C 1
ATOM 687 O O . SER A 1 98 ? -7.499 6.661 24.239 1.00 58.59 98 SER A O 1
ATOM 689 N N . ASN A 1 99 ? -5.710 6.363 25.575 1.00 63.31 99 ASN A N 1
ATOM 690 C CA . ASN A 1 99 ? -6.043 4.994 26.004 1.00 63.31 99 ASN A CA 1
ATOM 691 C C . ASN A 1 99 ? -6.405 4.062 24.820 1.00 63.31 99 ASN A C 1
ATOM 693 O O . ASN A 1 99 ? -7.376 3.309 24.895 1.00 63.31 99 ASN A O 1
ATOM 697 N N . GLN A 1 100 ? -5.664 4.100 23.709 1.00 66.88 100 GLN A N 1
ATOM 698 C CA . GLN A 1 100 ? -5.905 3.216 22.560 1.00 66.88 100 GLN A CA 1
ATOM 699 C C . GLN A 1 100 ? -4.591 2.762 21.926 1.00 66.88 100 GLN A C 1
ATOM 701 O O . GLN A 1 100 ? -3.658 3.549 21.789 1.00 66.88 100 GLN A O 1
ATOM 706 N N . PHE A 1 101 ? -4.544 1.502 21.490 1.00 75.31 101 PHE A N 1
ATOM 707 C CA . PHE A 1 101 ? -3.453 0.976 20.668 1.00 75.31 101 PHE A CA 1
ATOM 708 C C . PHE A 1 101 ? -3.910 0.921 19.216 1.00 75.31 101 PHE A C 1
ATOM 710 O O . PHE A 1 101 ? -5.033 0.516 18.943 1.00 75.31 101 PHE A O 1
ATOM 717 N N . THR A 1 102 ? -3.065 1.326 18.271 1.00 83.25 102 THR A N 1
ATOM 718 C CA . THR A 1 102 ? -3.387 1.201 16.843 1.00 83.25 102 THR A CA 1
ATOM 719 C C . THR A 1 102 ? -2.594 0.051 16.253 1.00 83.25 102 THR A C 1
ATOM 721 O O . THR A 1 102 ? -1.370 0.130 16.167 1.00 83.25 102 THR A O 1
ATOM 724 N N . PHE A 1 103 ? -3.285 -1.000 15.821 1.00 85.50 103 PHE A N 1
ATOM 725 C CA . PHE A 1 103 ? -2.661 -2.068 15.049 1.00 85.50 103 PHE A CA 1
ATOM 726 C C . PHE A 1 103 ? -2.526 -1.638 13.598 1.00 85.50 103 PHE A C 1
ATOM 728 O O . PHE A 1 103 ? -3.437 -1.025 13.039 1.00 85.50 103 PHE A O 1
ATOM 735 N N . GLN A 1 104 ? -1.383 -1.952 12.999 1.00 90.75 104 GLN A N 1
ATOM 736 C CA . GLN A 1 104 ? -1.083 -1.639 11.610 1.00 90.75 104 GLN A CA 1
ATOM 737 C C . GLN A 1 104 ? -0.563 -2.891 10.915 1.00 90.75 104 GLN A C 1
ATOM 739 O O . GLN A 1 104 ? 0.232 -3.638 11.487 1.00 90.75 104 GLN A O 1
ATOM 744 N N . ALA A 1 105 ? -1.016 -3.114 9.689 1.00 91.44 105 ALA A N 1
ATOM 745 C CA . ALA A 1 105 ? -0.527 -4.177 8.828 1.00 91.44 105 ALA A CA 1
ATOM 746 C C . ALA A 1 105 ? -0.412 -3.661 7.395 1.00 91.44 105 ALA A C 1
ATOM 748 O O . ALA A 1 105 ? -1.314 -2.980 6.907 1.00 91.44 105 ALA A O 1
ATOM 749 N N . SER A 1 106 ? 0.676 -4.031 6.723 1.00 94.31 106 SER A N 1
ATOM 750 C CA . SER A 1 106 ? 0.932 -3.683 5.327 1.00 94.31 106 SER A CA 1
ATOM 751 C C . SER A 1 106 ? 1.260 -4.954 4.558 1.00 94.31 106 SER A C 1
ATOM 753 O O . SER A 1 106 ? 2.201 -5.665 4.907 1.00 94.31 106 SER A O 1
ATOM 755 N N . VAL A 1 107 ? 0.472 -5.261 3.528 1.00 94.88 107 VAL A N 1
ATOM 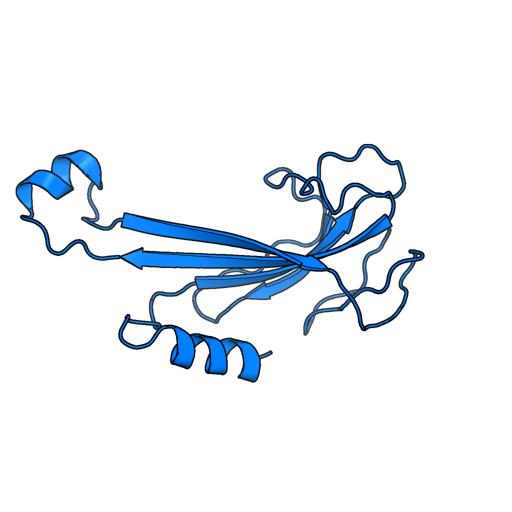756 C CA . VAL A 1 107 ? 0.591 -6.512 2.769 1.00 94.88 107 VAL A CA 1
ATOM 757 C C . VAL A 1 107 ? 0.772 -6.201 1.283 1.00 94.88 107 VAL A C 1
ATOM 759 O O . VAL A 1 107 ? -0.145 -5.651 0.664 1.00 94.88 107 VAL A O 1
ATOM 762 N N . PRO A 1 108 ? 1.933 -6.534 0.689 1.00 94.75 108 PRO A N 1
ATOM 763 C CA . PRO A 1 108 ? 2.156 -6.401 -0.743 1.00 94.75 108 PRO A CA 1
ATOM 764 C C . PRO A 1 108 ? 1.595 -7.609 -1.507 1.00 94.75 108 PRO A C 1
ATOM 766 O O . PRO A 1 108 ? 1.734 -8.754 -1.080 1.00 94.75 108 PRO A O 1
ATOM 769 N N . TRP A 1 109 ? 0.997 -7.355 -2.668 1.00 93.44 109 TRP A N 1
ATOM 770 C CA . TRP A 1 109 ? 0.410 -8.359 -3.553 1.00 93.44 109 TRP A CA 1
ATOM 771 C C . TRP A 1 109 ? 0.909 -8.180 -4.990 1.00 93.44 109 TRP A C 1
ATOM 773 O O . TRP A 1 109 ? 0.892 -7.058 -5.507 1.00 93.44 109 TRP A O 1
ATOM 783 N N . PRO A 1 110 ? 1.308 -9.265 -5.679 1.00 91.88 110 PRO A N 1
ATOM 784 C CA . PRO A 1 110 ? 1.697 -9.188 -7.079 1.00 91.88 110 PRO A CA 1
ATOM 785 C C . PRO A 1 110 ? 0.500 -8.888 -7.969 1.00 91.88 110 PRO A C 1
ATOM 787 O O . PRO A 1 110 ? -0.581 -9.462 -7.814 1.00 91.88 110 PRO A O 1
ATOM 790 N N . VAL A 1 111 ? 0.723 -8.025 -8.954 1.00 91.75 111 VAL A N 1
ATOM 791 C CA . VAL A 1 111 ? -0.259 -7.777 -10.001 1.00 91.75 111 VAL A CA 1
ATOM 792 C C . VAL A 1 111 ? -0.189 -8.918 -11.017 1.00 91.75 111 VAL A C 1
ATOM 794 O O . VAL A 1 111 ? 0.830 -9.126 -11.669 1.00 91.75 111 VAL A O 1
ATOM 797 N N . ARG A 1 112 ? -1.277 -9.687 -11.133 1.00 83.12 112 ARG A N 1
ATOM 798 C CA . ARG A 1 112 ? -1.398 -10.802 -12.097 1.00 83.12 112 ARG A CA 1
ATOM 799 C C . ARG A 1 112 ? -2.290 -10.478 -13.297 1.00 83.12 112 ARG A C 1
ATOM 801 O O . ARG A 1 112 ? -2.157 -11.106 -14.338 1.00 83.12 112 ARG A O 1
ATOM 808 N N . ALA A 1 113 ? -3.184 -9.506 -13.149 1.00 83.38 113 ALA A N 1
ATOM 809 C CA . ALA A 1 113 ? -4.100 -9.023 -14.180 1.00 83.38 113 ALA A CA 1
ATOM 810 C C . ALA A 1 113 ? -3.874 -7.522 -14.414 1.00 83.38 113 ALA A C 1
ATOM 812 O O . ALA A 1 113 ? -3.096 -6.906 -13.697 1.00 83.38 113 ALA A O 1
ATOM 813 N N . GLY A 1 114 ? -4.556 -6.919 -15.385 1.00 84.50 114 GLY A N 1
ATOM 814 C CA . GLY A 1 114 ? -4.431 -5.488 -15.674 1.00 84.50 114 GLY A CA 1
ATOM 815 C C . GLY A 1 114 ? -3.907 -5.228 -17.076 1.00 84.50 114 GLY A C 1
ATOM 816 O O . GLY A 1 114 ? -4.156 -6.019 -17.986 1.00 84.50 114 GLY A O 1
ATOM 817 N N . GLN A 1 115 ? -3.237 -4.093 -17.252 1.00 85.44 115 GLN A N 1
ATOM 818 C CA . GLN A 1 115 ? -2.670 -3.669 -18.532 1.00 85.44 115 GLN A CA 1
ATOM 819 C C . GLN A 1 115 ? -1.224 -3.223 -18.333 1.00 85.44 115 GLN A C 1
ATOM 821 O O . GLN A 1 115 ? -0.864 -2.711 -17.273 1.00 85.44 115 GLN A O 1
ATOM 826 N N . ASN A 1 116 ? -0.397 -3.404 -19.357 1.00 83.00 116 ASN A N 1
ATOM 827 C CA . ASN A 1 116 ? 0.971 -2.907 -19.336 1.00 83.00 116 ASN A CA 1
ATOM 828 C C . ASN A 1 116 ? 0.978 -1.394 -19.567 1.00 83.00 116 ASN A C 1
ATOM 830 O O . ASN A 1 116 ? 0.567 -0.916 -20.624 1.00 83.00 116 ASN A O 1
ATOM 834 N N . TYR A 1 117 ? 1.501 -0.650 -18.594 1.00 82.88 117 TYR A N 1
ATOM 835 C CA . TYR A 1 117 ? 1.717 0.790 -18.704 1.00 82.88 117 TYR A CA 1
ATOM 836 C C . TYR A 1 117 ? 3.186 1.111 -18.439 1.00 82.88 117 TYR A C 1
ATOM 838 O O . TYR A 1 117 ? 3.659 1.072 -17.300 1.00 82.88 117 TYR A O 1
ATOM 846 N N . LYS A 1 118 ? 3.916 1.417 -19.521 1.00 81.75 118 LYS A N 1
ATOM 847 C CA . LYS A 1 118 ? 5.328 1.851 -19.495 1.00 81.75 118 LYS A CA 1
ATOM 848 C C . LYS A 1 118 ? 6.271 0.933 -18.693 1.00 81.75 118 LYS A C 1
ATOM 850 O O . LYS A 1 118 ? 7.322 1.366 -18.244 1.00 81.75 118 LYS A O 1
ATOM 855 N N . SER A 1 119 ? 5.891 -0.330 -18.534 1.00 82.88 119 SER A N 1
ATOM 856 C CA . SER A 1 119 ? 6.651 -1.408 -17.906 1.00 82.88 119 SER A CA 1
ATOM 857 C C . SER A 1 119 ? 6.295 -2.720 -18.609 1.00 82.88 119 SER A C 1
ATOM 859 O O . SER A 1 119 ? 5.255 -2.814 -19.264 1.00 82.88 119 SER A O 1
ATOM 861 N N . THR A 1 120 ? 7.159 -3.724 -18.481 1.00 86.44 120 THR A N 1
ATOM 862 C CA . THR A 1 120 ? 6.892 -5.106 -18.905 1.00 86.44 120 THR A CA 1
ATOM 863 C C . THR A 1 120 ? 5.927 -5.836 -17.968 1.00 86.44 120 THR A C 1
ATOM 865 O O . THR A 1 120 ? 5.455 -6.921 -18.307 1.00 86.44 120 THR A O 1
ATOM 868 N N . TYR A 1 121 ? 5.644 -5.258 -16.797 1.00 88.50 121 TYR A N 1
ATOM 869 C CA . TYR A 1 121 ? 4.723 -5.800 -15.808 1.00 88.50 121 TYR A CA 1
ATOM 870 C C . TYR A 1 121 ? 3.361 -5.109 -15.875 1.00 88.50 121 TYR A C 1
ATOM 872 O O . TYR A 1 121 ? 3.265 -3.881 -15.971 1.00 88.50 121 TYR A O 1
ATOM 880 N N . ASN A 1 122 ? 2.308 -5.917 -15.736 1.00 91.19 122 ASN A N 1
ATOM 881 C CA . ASN A 1 122 ? 0.936 -5.431 -15.680 1.00 91.19 122 ASN A CA 1
ATOM 882 C C . ASN A 1 122 ? 0.732 -4.522 -14.467 1.00 91.19 122 ASN A C 1
ATOM 884 O O . ASN A 1 122 ? 1.211 -4.809 -13.373 1.00 91.19 122 ASN A O 1
ATOM 888 N N . GLU A 1 123 ? -0.050 -3.467 -14.642 1.00 90.19 123 GLU A N 1
ATOM 889 C CA . GLU A 1 123 ? -0.458 -2.554 -13.582 1.00 90.19 123 GLU A CA 1
ATOM 890 C C . GLU A 1 123 ? -1.987 -2.542 -13.445 1.00 90.19 123 GLU A C 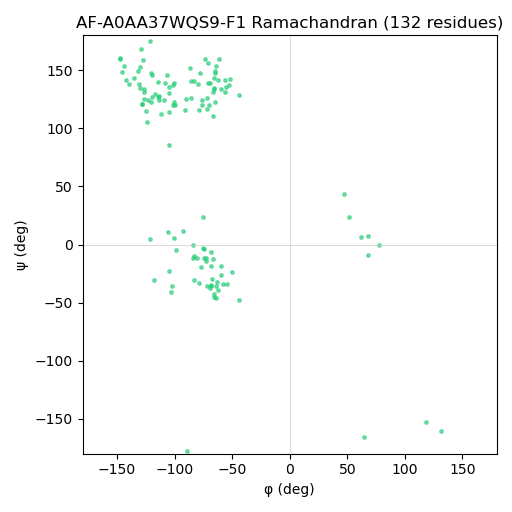1
ATOM 892 O O . GLU A 1 123 ? -2.738 -2.657 -14.420 1.00 90.19 123 GLU A O 1
ATOM 897 N N . ILE A 1 124 ? -2.443 -2.369 -12.203 1.00 92.31 124 ILE A N 1
ATOM 898 C CA . ILE A 1 124 ? -3.828 -2.038 -11.875 1.00 92.31 124 ILE A CA 1
ATOM 899 C C . ILE A 1 124 ? -3.905 -0.543 -11.587 1.00 92.31 124 ILE A C 1
ATOM 901 O O . ILE A 1 124 ? -3.255 -0.055 -10.666 1.00 92.31 124 ILE A O 1
ATOM 905 N N . VAL A 1 125 ? -4.750 0.169 -12.330 1.00 93.25 125 VAL A N 1
ATOM 906 C CA . VAL A 1 125 ? -5.082 1.564 -12.029 1.00 93.25 125 VAL A CA 1
ATOM 907 C C . VAL A 1 125 ? -6.302 1.578 -11.114 1.00 93.25 125 VAL A C 1
ATOM 909 O O . VAL A 1 125 ? -7.380 1.116 -11.490 1.00 93.25 125 VAL A O 1
ATOM 912 N N . LEU A 1 126 ? -6.130 2.075 -9.891 1.00 93.12 126 LEU A N 1
ATOM 913 C CA . LEU A 1 126 ? -7.217 2.188 -8.921 1.00 93.12 126 LEU A CA 1
ATOM 914 C C . LEU A 1 126 ? -8.204 3.299 -9.337 1.00 93.12 126 LEU A C 1
ATOM 916 O O . LEU A 1 126 ? -7.818 4.217 -10.067 1.00 93.12 126 LEU A O 1
ATOM 920 N N . PRO A 1 127 ? -9.476 3.246 -8.889 1.00 90.62 127 PRO A N 1
ATOM 921 C CA . PRO A 1 127 ? -10.486 4.232 -9.276 1.00 90.62 127 PRO A CA 1
ATOM 922 C C . PRO A 1 127 ? -10.031 5.672 -9.031 1.00 90.62 127 PRO A C 1
ATOM 924 O O . PRO A 1 127 ? -9.474 5.969 -7.977 1.00 90.62 127 PRO A O 1
ATOM 927 N N . ASN A 1 128 ? -10.300 6.561 -9.993 1.00 84.31 128 ASN A N 1
ATOM 928 C CA . ASN A 1 128 ? -9.881 7.972 -9.993 1.00 84.31 128 ASN A CA 1
ATOM 929 C C . ASN A 1 128 ? -8.354 8.203 -9.988 1.00 84.31 128 ASN A C 1
ATOM 931 O O . ASN A 1 128 ? -7.909 9.346 -9.884 1.00 84.31 128 ASN A O 1
ATOM 935 N N . GLY A 1 129 ? -7.550 7.144 -10.116 1.00 83.62 129 GLY A N 1
ATOM 936 C CA . GLY A 1 129 ? -6.102 7.213 -10.274 1.00 83.62 129 GLY A CA 1
ATOM 937 C C . GLY A 1 129 ? -5.656 7.318 -11.732 1.00 83.62 129 GLY A C 1
ATOM 938 O O . GLY A 1 129 ? -6.464 7.368 -12.660 1.00 83.62 129 GLY A O 1
ATOM 939 N N . LYS A 1 130 ? -4.337 7.339 -11.938 1.00 87.19 130 LYS A N 1
ATOM 940 C CA . LYS A 1 130 ? -3.702 7.289 -13.262 1.00 87.19 130 LYS A CA 1
ATOM 941 C C . LYS A 1 130 ? -2.671 6.163 -13.290 1.00 87.19 130 LYS A C 1
ATOM 943 O O . LYS A 1 130 ? -2.211 5.726 -12.240 1.00 87.19 130 LYS A O 1
ATOM 948 N N . ALA A 1 131 ? -2.336 5.703 -14.491 1.00 87.81 131 ALA A N 1
ATOM 949 C CA . ALA A 1 131 ? -1.254 4.746 -14.682 1.00 87.81 131 ALA A CA 1
ATOM 950 C C . ALA A 1 131 ? 0.103 5.342 -14.281 1.00 87.81 131 ALA A C 1
ATOM 952 O O . ALA A 1 131 ? 0.302 6.563 -14.368 1.00 87.81 131 ALA A O 1
ATOM 953 N N . CYS A 1 132 ? 1.043 4.483 -13.890 1.00 84.62 132 CYS A N 1
ATOM 954 C CA . CYS A 1 132 ? 2.407 4.874 -13.570 1.00 84.62 132 CYS A CA 1
ATOM 955 C C . CYS A 1 132 ? 3.053 5.632 -14.742 1.00 84.62 132 CYS A C 1
ATOM 957 O O . CYS A 1 132 ? 2.976 5.237 -15.908 1.00 84.62 132 CYS A O 1
ATOM 959 N N . THR A 1 133 ? 3.748 6.728 -14.437 1.00 77.06 133 THR A N 1
ATOM 960 C CA . THR A 1 133 ? 4.453 7.522 -15.456 1.00 77.06 133 THR A CA 1
ATOM 961 C C . THR A 1 133 ? 5.771 6.890 -15.907 1.00 7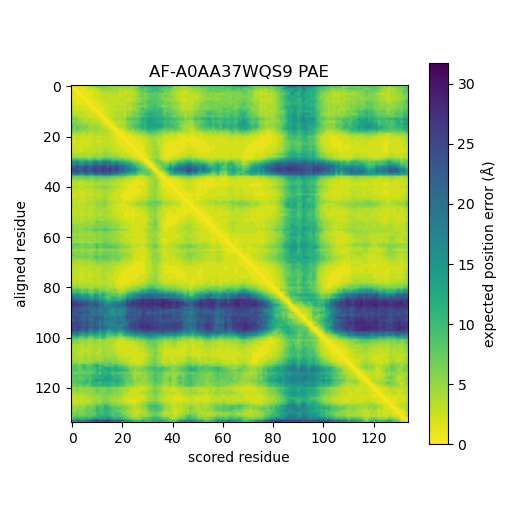7.06 133 THR A C 1
ATOM 963 O O . THR A 1 133 ? 6.255 7.242 -16.986 1.00 77.06 133 THR A O 1
ATOM 966 N N . SER A 1 134 ? 6.314 5.979 -15.093 1.00 65.06 134 SER A N 1
ATOM 967 C CA . SER A 1 134 ? 7.559 5.215 -15.257 1.00 65.06 134 SER A CA 1
ATOM 968 C C . SER A 1 134 ? 7.517 3.990 -14.351 1.00 65.06 134 SER A C 1
ATOM 970 O O . SER A 1 134 ? 7.184 4.163 -13.156 1.00 65.06 134 SER A O 1
#

Solvent-accessible surface area (backbone atoms only — not comparable to full-atom values): 7508 Å² total; per-residue (Å²): 107,70,64,61,58,54,52,52,43,61,71,42,57,94,51,81,49,87,60,48,24,37,30,42,31,26,31,26,25,45,67,85,54,79,55,45,53,30,27,32,30,13,29,39,44,38,98,81,39,72,47,64,72,68,39,80,35,84,91,44,68,47,55,85,96,51,58,47,57,29,30,33,32,35,38,42,36,40,38,35,70,41,75,68,92,63,66,73,75,60,31,57,75,75,37,44,100,74,53,43,47,72,49,74,51,76,48,79,43,81,48,87,58,71,45,68,49,82,33,97,35,30,38,60,66,38,77,97,41,45,69,45,92,80